Protein AF-A0A968CCH5-F1 (afdb_monomer_lite)

Radius of gyration: 11.99 Å; chains: 1; bounding box: 34×14×26 Å

Sequence (51 aa):
RQRQVVEYRFFAGMEEAEIAEVLGLSERTVRRDWVKARAWLYRELYPEAQS

Foldseek 3Di:
DLVQLCCCCPVVVDDLVVSCVVVVHDSVVSVVSPVVSVVVVCCVVCVPVVD

pLDDT: mean 90.51, std 8.97, range [53.94, 97.31]

Secondary structure (DSSP, 8-state):
-HHHHHIIIIIS---HHHHHHHHT--HHHHHHHHHHHHHHHHHHH-GGGG-

Structure (mmCIF, N/CA/C/O backbone):
data_AF-A0A968CCH5-F1
#
_entry.id   AF-A0A968CCH5-F1
#
loop_
_atom_site.group_PDB
_atom_site.id
_atom_site.type_symbol
_atom_site.label_atom_id
_atom_site.label_alt_id
_atom_site.label_comp_id
_atom_site.label_asym_id
_atom_site.label_entity_id
_atom_site.label_seq_id
_atom_site.pdbx_PDB_ins_code
_atom_site.Cartn_x
_atom_site.Cartn_y
_atom_site.Cartn_z
_atom_site.occupancy
_atom_site.B_iso_or_equiv
_atom_site.auth_seq_id
_atom_site.auth_comp_id
_atom_site.auth_asym_id
_atom_site.auth_atom_id
_atom_site.pdbx_PDB_model_num
ATOM 1 N N . ARG A 1 1 ? -0.314 -9.634 3.182 1.00 74.56 1 ARG A N 1
ATOM 2 C CA . ARG A 1 1 ? -0.775 -8.234 3.349 1.00 74.56 1 ARG A CA 1
ATOM 3 C C . ARG A 1 1 ? -0.459 -7.379 2.124 1.00 74.56 1 ARG A C 1
ATOM 5 O O . ARG A 1 1 ? -1.404 -6.969 1.477 1.00 74.56 1 ARG A O 1
ATOM 12 N N . GLN A 1 2 ? 0.805 -7.221 1.708 1.00 81.06 2 GLN A N 1
ATOM 13 C CA . GLN A 1 2 ? 1.167 -6.485 0.473 1.00 81.06 2 GLN A CA 1
ATOM 14 C C . GLN A 1 2 ? 0.410 -6.965 -0.782 1.00 81.06 2 GLN A C 1
ATOM 16 O O . GLN A 1 2 ? -0.096 -6.141 -1.532 1.00 81.06 2 GLN A O 1
ATOM 21 N N . ARG A 1 3 ? 0.230 -8.286 -0.946 1.00 87.25 3 ARG 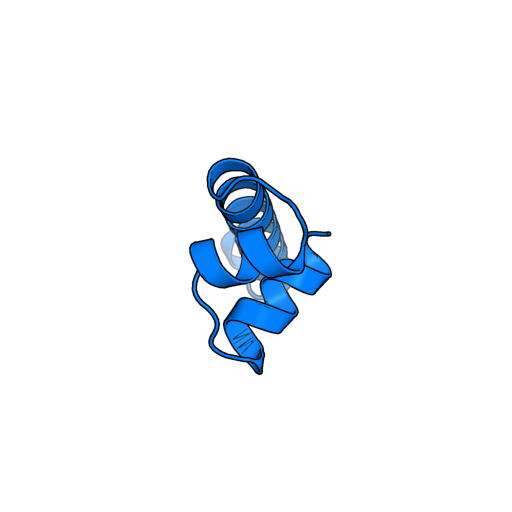A N 1
ATOM 22 C CA . ARG A 1 3 ? -0.592 -8.871 -2.021 1.00 87.25 3 ARG A CA 1
ATOM 23 C C . ARG A 1 3 ? -2.039 -8.354 -2.037 1.00 87.25 3 ARG A C 1
ATOM 25 O O . ARG A 1 3 ? -2.511 -7.957 -3.087 1.00 87.25 3 ARG A O 1
ATOM 32 N N . GLN A 1 4 ? -2.708 -8.307 -0.884 1.00 89.44 4 GLN A N 1
ATOM 33 C CA . GLN A 1 4 ? -4.105 -7.854 -0.780 1.00 89.44 4 GLN A CA 1
ATOM 34 C C . GLN A 1 4 ? -4.235 -6.360 -1.098 1.00 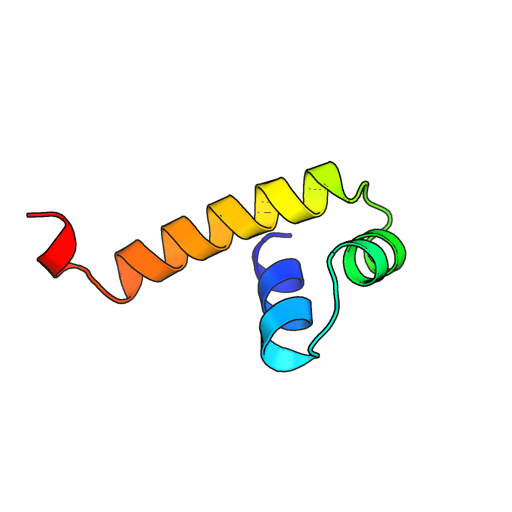89.44 4 GLN A C 1
ATOM 36 O O . GLN A 1 4 ? -5.169 -5.952 -1.771 1.00 89.44 4 GLN A O 1
ATOM 41 N N . VAL A 1 5 ? -3.266 -5.544 -0.665 1.00 90.50 5 VAL A N 1
ATOM 42 C CA . VAL A 1 5 ? -3.224 -4.110 -1.004 1.00 90.50 5 VAL A CA 1
ATOM 43 C C . VAL A 1 5 ? -3.059 -3.907 -2.514 1.00 90.50 5 VAL A C 1
ATOM 45 O O . VAL A 1 5 ? -3.710 -3.040 -3.086 1.00 90.50 5 VAL A O 1
ATOM 48 N N . VAL A 1 6 ? -2.222 -4.719 -3.170 1.00 91.19 6 VAL A N 1
ATOM 49 C CA . VAL A 1 6 ? -2.076 -4.709 -4.635 1.00 91.19 6 VAL A CA 1
ATOM 50 C C . VAL A 1 6 ? -3.365 -5.153 -5.317 1.00 91.19 6 VAL A C 1
ATOM 52 O O . VAL A 1 6 ? -3.802 -4.484 -6.247 1.00 91.19 6 VAL A O 1
ATOM 55 N N . GLU A 1 7 ? -3.987 -6.234 -4.843 1.00 92.62 7 GLU A N 1
ATOM 56 C CA . GLU A 1 7 ? -5.227 -6.754 -5.419 1.00 92.62 7 GLU A CA 1
ATOM 57 C C . GLU A 1 7 ? -6.353 -5.718 -5.367 1.00 92.62 7 GLU A C 1
ATOM 59 O O . GLU A 1 7 ? -6.951 -5.406 -6.395 1.00 92.62 7 GLU A O 1
ATOM 64 N N . TYR A 1 8 ? -6.591 -5.120 -4.201 1.00 93.25 8 TYR A N 1
ATOM 65 C CA . TYR A 1 8 ? -7.645 -4.124 -4.055 1.00 93.25 8 TYR A CA 1
ATOM 66 C C . TYR A 1 8 ? -7.370 -2.847 -4.845 1.00 93.25 8 TYR A C 1
ATOM 68 O O . TYR A 1 8 ? -8.278 -2.304 -5.467 1.00 93.25 8 TYR A O 1
ATOM 76 N N . ARG A 1 9 ? -6.119 -2.381 -4.886 1.00 89.31 9 ARG A N 1
ATOM 77 C CA . ARG A 1 9 ? -5.806 -1.117 -5.556 1.00 89.31 9 ARG A CA 1
ATOM 78 C C . ARG A 1 9 ? -5.748 -1.227 -7.077 1.00 89.31 9 ARG A C 1
ATOM 80 O O . ARG A 1 9 ? -6.205 -0.321 -7.762 1.00 89.31 9 ARG A O 1
ATOM 87 N N . PHE A 1 10 ? -5.185 -2.311 -7.612 1.00 86.94 10 PHE A N 1
ATOM 88 C CA . PHE A 1 10 ? -5.044 -2.482 -9.063 1.00 86.94 10 PHE A CA 1
ATOM 89 C C . PHE A 1 10 ? -6.209 -3.230 -9.709 1.00 86.94 10 PHE A C 1
ATOM 91 O O . PHE A 1 10 ? -6.586 -2.872 -10.820 1.00 86.94 10 PHE A O 1
ATOM 98 N N . PHE A 1 11 ? -6.771 -4.255 -9.059 1.00 90.06 11 PHE A N 1
ATOM 99 C CA . PHE A 1 11 ? -7.848 -5.052 -9.661 1.00 90.06 11 PHE A CA 1
ATOM 100 C C . PHE A 1 11 ? -9.240 -4.605 -9.219 1.00 90.06 11 PHE A C 1
ATOM 102 O O . PHE A 1 11 ? -10.167 -4.689 -10.018 1.00 90.06 11 PHE A O 1
ATOM 109 N N . ALA A 1 12 ? -9.396 -4.113 -7.985 1.00 92.88 12 ALA A N 1
ATOM 110 C CA . ALA A 1 12 ? -10.684 -3.611 -7.492 1.00 92.88 12 ALA A CA 1
ATOM 111 C C . ALA A 1 12 ? -10.832 -2.078 -7.570 1.00 92.88 12 ALA A C 1
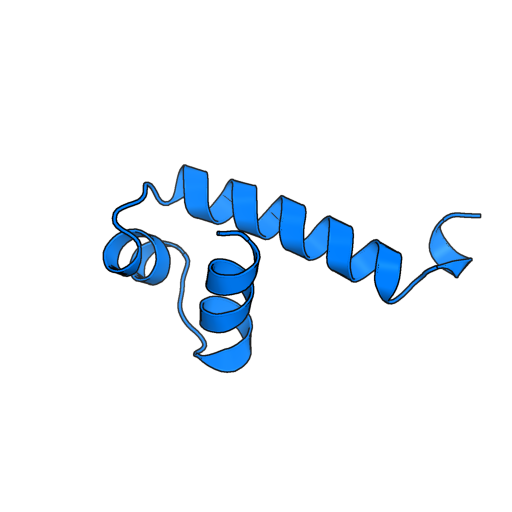ATOM 113 O O . ALA A 1 12 ? -11.926 -1.573 -7.344 1.00 92.88 12 ALA A O 1
ATOM 114 N N . GLY A 1 13 ? -9.764 -1.340 -7.903 1.00 94.00 13 GLY A N 1
ATOM 115 C CA . GLY A 1 13 ? -9.791 0.121 -8.055 1.00 94.00 13 GLY A CA 1
ATOM 116 C C . GLY A 1 13 ? -10.002 0.902 -6.754 1.00 94.00 13 GLY A 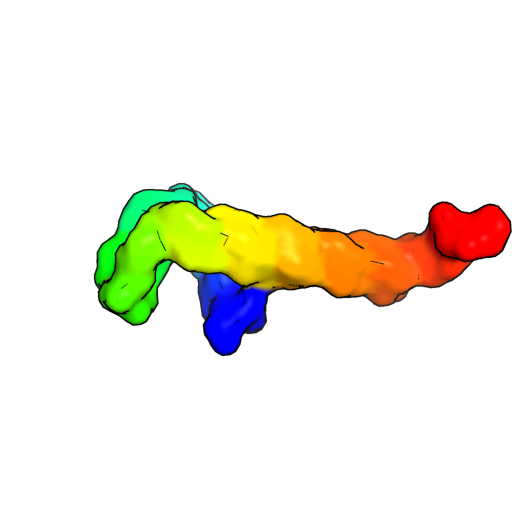C 1
ATOM 117 O O . GLY A 1 13 ? -10.412 2.055 -6.809 1.00 94.00 13 GLY A O 1
ATOM 118 N N . MET A 1 14 ? -9.744 0.281 -5.601 1.00 96.00 14 MET A N 1
ATOM 119 C CA . MET A 1 14 ? -9.997 0.877 -4.287 1.00 96.00 14 MET A CA 1
ATOM 120 C C . MET A 1 14 ? -8.910 1.873 -3.864 1.00 96.00 14 MET A C 1
ATOM 122 O O . MET A 1 14 ? -7.716 1.680 -4.129 1.00 96.00 14 MET A O 1
ATOM 126 N N . GLU A 1 15 ? -9.316 2.888 -3.108 1.00 95.19 15 GLU A N 1
ATOM 127 C CA . GLU A 1 15 ? -8.437 3.866 -2.470 1.00 95.19 15 GLU A CA 1
ATOM 128 C C . GLU A 1 15 ? -7.852 3.364 -1.136 1.00 95.19 15 GLU A C 1
ATOM 130 O O . GLU A 1 15 ? -8.318 2.401 -0.525 1.00 95.19 15 GLU A O 1
ATOM 135 N N . GLU A 1 16 ? -6.796 4.028 -0.644 1.00 94.38 16 GLU A N 1
ATOM 136 C CA . GLU A 1 16 ? -6.082 3.611 0.581 1.00 94.38 16 GLU A CA 1
ATOM 137 C C . GLU A 1 16 ? -6.990 3.530 1.815 1.00 94.38 16 GLU A C 1
ATOM 139 O O . GLU A 1 16 ? -6.810 2.626 2.632 1.00 94.38 16 GLU A O 1
ATOM 144 N N . ALA A 1 17 ? -7.945 4.456 1.936 1.00 96.44 17 ALA A N 1
ATOM 145 C CA . ALA A 1 17 ? -8.906 4.513 3.035 1.00 96.44 17 ALA A CA 1
ATOM 146 C C . ALA A 1 17 ? -9.874 3.322 3.017 1.00 96.44 17 ALA A C 1
ATOM 148 O O . ALA A 1 17 ? -10.074 2.676 4.042 1.00 96.44 17 ALA A O 1
ATOM 149 N N . GLU A 1 18 ? -10.390 2.960 1.843 1.00 96.38 18 GLU A N 1
ATOM 150 C CA . GLU A 1 18 ? -11.302 1.822 1.679 1.00 96.38 18 GLU A CA 1
ATOM 151 C C . GLU A 1 18 ? -10.578 0.500 1.969 1.00 96.38 18 GLU A C 1
ATOM 153 O O . GLU A 1 18 ? -11.092 -0.389 2.647 1.00 96.38 18 GLU A O 1
ATOM 158 N N . ILE A 1 19 ? -9.328 0.378 1.513 1.00 96.38 19 ILE A N 1
ATOM 159 C CA . ILE A 1 19 ? -8.480 -0.783 1.805 1.00 96.38 19 ILE A CA 1
ATOM 160 C C . ILE A 1 19 ? -8.164 -0.867 3.304 1.00 96.38 19 ILE A C 1
ATOM 162 O O . ILE A 1 19 ? -8.104 -1.963 3.866 1.00 96.38 19 ILE A O 1
ATOM 166 N N . ALA A 1 20 ? -7.932 0.275 3.953 1.00 96.94 20 ALA A N 1
ATOM 167 C CA . ALA A 1 20 ? -7.672 0.352 5.385 1.00 96.94 20 ALA A CA 1
ATOM 168 C C . ALA A 1 20 ? -8.881 -0.138 6.190 1.00 96.94 20 ALA A C 1
ATOM 170 O O . ALA A 1 20 ? -8.708 -0.956 7.094 1.00 96.94 20 ALA A O 1
ATOM 171 N N . GLU A 1 21 ? -10.086 0.274 5.802 1.00 96.94 21 GLU A N 1
ATOM 172 C CA . GLU A 1 21 ? -11.340 -0.183 6.399 1.00 96.94 21 GLU A CA 1
ATOM 173 C C . GLU A 1 21 ? -11.540 -1.694 6.213 1.00 96.94 21 GLU A C 1
ATOM 175 O O . GLU A 1 21 ? -11.684 -2.420 7.198 1.00 96.94 21 GLU A O 1
ATOM 180 N N . VAL A 1 22 ? -11.433 -2.199 4.978 1.00 95.81 22 VAL A N 1
ATOM 181 C CA . VAL A 1 22 ? -11.618 -3.630 4.665 1.00 95.81 22 VAL A CA 1
ATOM 182 C C . VAL A 1 22 ? -10.609 -4.524 5.389 1.00 95.81 22 VAL A C 1
ATOM 184 O O . VAL A 1 22 ? -10.935 -5.642 5.789 1.00 95.81 22 VAL A O 1
ATOM 187 N N . LEU A 1 23 ? -9.369 -4.060 5.560 1.00 93.94 23 LEU A N 1
ATOM 188 C CA . LEU A 1 23 ? -8.311 -4.836 6.210 1.00 93.94 23 LEU A CA 1
ATOM 189 C C . LEU A 1 23 ? -8.212 -4.603 7.726 1.00 93.94 23 LEU A C 1
ATOM 191 O O . LEU A 1 23 ? -7.393 -5.265 8.371 1.00 93.94 23 LEU A O 1
ATOM 195 N N . GLY A 1 24 ? -8.993 -3.678 8.296 1.00 95.94 24 GLY A N 1
ATOM 196 C CA . GLY A 1 24 ? -8.890 -3.289 9.706 1.00 95.94 24 GLY A CA 1
ATOM 197 C C . GLY A 1 24 ? -7.523 -2.689 10.056 1.00 95.94 24 GLY A C 1
ATOM 198 O O . GLY A 1 24 ? -6.942 -2.993 11.100 1.00 95.94 24 GLY A O 1
ATOM 199 N N . LEU A 1 25 ? -6.956 -1.892 9.150 1.00 95.62 25 LEU A N 1
ATOM 200 C CA . LEU A 1 25 ? -5.636 -1.276 9.274 1.00 95.62 25 LEU A CA 1
ATOM 201 C C . LEU A 1 25 ? -5.743 0.250 9.277 1.00 95.62 25 LEU A C 1
ATOM 203 O O . LEU A 1 25 ? -6.750 0.825 8.900 1.00 95.62 25 LEU A O 1
ATOM 207 N N . SER A 1 26 ? -4.658 0.926 9.661 1.00 97.19 26 SER A N 1
ATOM 208 C CA . SER A 1 26 ? -4.534 2.364 9.394 1.00 97.19 26 SER A CA 1
ATOM 209 C C . SER A 1 26 ? -4.149 2.613 7.934 1.00 97.19 26 SER A C 1
ATOM 211 O O . SER A 1 26 ? -3.323 1.871 7.390 1.00 97.19 26 SER A O 1
ATOM 213 N N . GLU A 1 27 ? -4.631 3.708 7.344 1.00 96.88 27 GLU A N 1
ATOM 214 C CA . GLU A 1 27 ? -4.216 4.176 6.009 1.00 96.88 27 GLU A CA 1
ATOM 215 C C . GLU A 1 27 ? -2.693 4.254 5.866 1.00 96.88 27 GLU A C 1
ATOM 217 O O . GLU A 1 27 ? -2.117 3.823 4.870 1.00 96.88 27 GLU A O 1
ATOM 222 N N . ARG A 1 28 ? -1.999 4.711 6.914 1.00 97.31 28 ARG A N 1
ATOM 223 C CA . ARG A 1 28 ? -0.530 4.760 6.953 1.00 97.31 28 ARG A CA 1
ATOM 224 C C . ARG A 1 28 ? 0.105 3.380 6.755 1.00 97.31 28 ARG A C 1
ATOM 226 O O . ARG A 1 28 ? 1.139 3.265 6.094 1.00 97.31 28 ARG A O 1
ATOM 233 N N . THR A 1 29 ? -0.484 2.334 7.335 1.00 96.00 29 THR A N 1
ATOM 234 C CA . THR A 1 29 ? -0.021 0.949 7.157 1.00 96.00 29 THR A CA 1
ATOM 235 C C . THR A 1 29 ? -0.260 0.488 5.723 1.00 96.00 29 THR A C 1
ATOM 237 O O . THR A 1 29 ? 0.657 -0.072 5.123 1.00 96.00 29 THR A O 1
ATOM 240 N N . VAL A 1 30 ? -1.441 0.773 5.164 1.00 96.31 30 VAL A N 1
ATOM 241 C CA . VAL A 1 30 ? -1.785 0.454 3.769 1.00 96.31 30 VAL A CA 1
ATOM 242 C C . VAL A 1 30 ? -0.821 1.138 2.803 1.00 96.31 30 VAL A C 1
ATOM 244 O O . VAL A 1 30 ? -0.214 0.463 1.975 1.00 96.31 30 VAL A O 1
ATOM 247 N N . ARG A 1 31 ? -0.576 2.442 2.969 1.00 95.62 31 ARG A N 1
ATOM 248 C CA . ARG A 1 31 ? 0.383 3.208 2.162 1.00 95.62 31 ARG A CA 1
ATOM 249 C C . ARG A 1 31 ? 1.790 2.622 2.224 1.00 95.62 31 ARG A C 1
ATOM 251 O O . ARG A 1 31 ? 2.452 2.478 1.199 1.00 95.62 31 ARG A O 1
ATOM 258 N N . ARG A 1 32 ? 2.270 2.258 3.418 1.00 95.94 32 ARG A N 1
ATOM 259 C CA . ARG A 1 32 ? 3.603 1.653 3.576 1.00 95.94 32 ARG A CA 1
ATOM 260 C C . ARG A 1 32 ? 3.698 0.309 2.855 1.00 95.94 32 ARG A C 1
ATOM 262 O O . ARG A 1 32 ? 4.710 0.030 2.213 1.00 95.94 32 ARG A O 1
ATOM 269 N N . ASP A 1 33 ? 2.675 -0.526 2.983 1.00 94.81 33 ASP A N 1
ATOM 270 C CA . ASP A 1 33 ? 2.639 -1.831 2.329 1.00 94.81 33 ASP A CA 1
ATOM 271 C C . ASP A 1 33 ? 2.516 -1.676 0.804 1.00 94.81 33 ASP A C 1
ATOM 273 O O . ASP A 1 33 ? 3.193 -2.396 0.072 1.00 94.81 33 ASP A O 1
ATOM 277 N N . TRP A 1 34 ? 1.769 -0.678 0.327 1.00 94.31 34 TRP A N 1
ATOM 278 C CA . TRP A 1 34 ? 1.686 -0.303 -1.084 1.00 94.31 34 TRP A CA 1
ATOM 279 C C . TRP A 1 34 ? 3.037 0.119 -1.667 1.00 94.31 34 TRP A C 1
ATOM 281 O O . TRP A 1 34 ? 3.453 -0.411 -2.695 1.00 94.31 34 TRP A O 1
ATOM 291 N N . VAL A 1 35 ? 3.762 1.022 -0.999 1.00 94.69 35 VAL A N 1
ATOM 292 C CA . VAL A 1 35 ? 5.093 1.468 -1.450 1.00 94.69 35 VAL A CA 1
ATOM 293 C C . VAL A 1 35 ? 6.055 0.285 -1.562 1.00 94.69 35 VAL A C 1
ATOM 295 O O . VAL A 1 35 ? 6.765 0.163 -2.559 1.00 94.69 35 VAL A O 1
ATOM 298 N N . LYS A 1 36 ? 6.048 -0.623 -0.577 1.00 94.38 36 LYS A N 1
ATOM 299 C CA . LYS A 1 36 ? 6.870 -1.843 -0.614 1.00 94.38 36 LYS A CA 1
ATOM 300 C C . LYS A 1 36 ? 6.485 -2.757 -1.772 1.00 94.38 36 LYS A C 1
ATOM 302 O O . LYS A 1 36 ? 7.367 -3.231 -2.482 1.00 94.38 36 LYS A O 1
ATOM 307 N N . ALA A 1 37 ? 5.187 -2.979 -1.967 1.00 92.81 37 ALA A N 1
ATOM 308 C CA . ALA A 1 37 ? 4.688 -3.829 -3.035 1.00 92.81 37 ALA A CA 1
ATOM 309 C C . ALA A 1 37 ? 5.046 -3.264 -4.416 1.00 92.81 37 ALA A C 1
ATOM 311 O O . ALA A 1 37 ? 5.552 -3.995 -5.260 1.00 92.81 37 ALA A O 1
ATOM 312 N N . ARG A 1 38 ? 4.878 -1.951 -4.617 1.00 91.38 38 ARG A N 1
ATOM 313 C CA . ARG A 1 38 ? 5.252 -1.261 -5.857 1.00 91.38 38 ARG A CA 1
ATOM 314 C C . ARG A 1 38 ? 6.758 -1.312 -6.109 1.00 91.38 38 ARG A C 1
ATOM 316 O O . ARG A 1 38 ? 7.160 -1.554 -7.238 1.00 91.38 38 ARG A O 1
ATOM 323 N N . ALA A 1 39 ? 7.587 -1.122 -5.081 1.00 93.00 39 ALA A N 1
ATOM 324 C CA . ALA A 1 39 ? 9.042 -1.223 -5.212 1.00 93.00 39 ALA A CA 1
ATOM 325 C C . ALA A 1 39 ? 9.501 -2.650 -5.556 1.00 93.00 39 ALA A C 1
ATOM 327 O O . ALA A 1 39 ? 10.425 -2.832 -6.345 1.00 93.00 39 ALA A O 1
ATOM 328 N N . TRP A 1 40 ? 8.860 -3.670 -4.978 1.00 91.88 40 TRP A N 1
ATOM 329 C CA . TRP A 1 40 ? 9.115 -5.061 -5.346 1.00 91.88 40 TRP A CA 1
ATOM 330 C C . TRP A 1 40 ? 8.689 -5.346 -6.792 1.00 91.88 40 TRP A C 1
ATOM 332 O O . TRP A 1 40 ? 9.503 -5.840 -7.564 1.00 91.88 40 TRP A O 1
ATOM 342 N N . LEU A 1 41 ? 7.473 -4.944 -7.175 1.00 89.94 41 LEU A N 1
ATOM 343 C CA . LEU A 1 41 ? 6.943 -5.134 -8.526 1.00 89.94 41 LEU A CA 1
ATOM 344 C C . LEU A 1 41 ? 7.812 -4.434 -9.577 1.00 89.94 41 LEU A C 1
ATOM 346 O O . LEU A 1 41 ? 8.112 -5.007 -10.613 1.00 89.94 41 LEU A O 1
ATOM 350 N N . TYR A 1 42 ? 8.252 -3.207 -9.296 1.00 91.50 42 TYR A N 1
ATOM 351 C CA . TYR A 1 42 ? 9.127 -2.457 -10.193 1.00 91.50 42 TYR A CA 1
ATOM 352 C C . TYR A 1 42 ? 10.450 -3.188 -10.438 1.00 91.50 42 TYR A C 1
ATOM 354 O O . TYR A 1 42 ? 10.907 -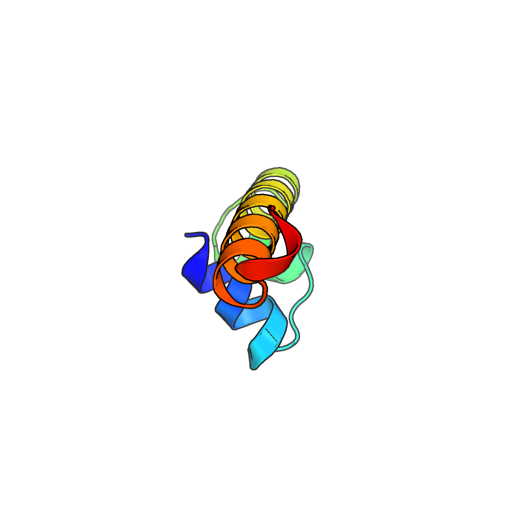3.264 -11.570 1.00 91.50 42 TYR A O 1
ATOM 362 N N . ARG A 1 43 ? 11.044 -3.771 -9.393 1.00 91.50 43 ARG A N 1
ATOM 363 C CA . ARG A 1 43 ? 12.275 -4.554 -9.532 1.00 91.50 43 ARG A CA 1
ATOM 364 C C . ARG A 1 43 ? 12.084 -5.822 -10.357 1.00 91.50 43 ARG A C 1
ATOM 366 O O . ARG A 1 43 ? 12.998 -6.185 -11.083 1.00 91.50 43 ARG A O 1
ATOM 373 N N . GLU A 1 44 ? 10.932 -6.469 -10.231 1.00 92.12 44 GLU A N 1
ATOM 374 C CA . GLU A 1 44 ? 10.625 -7.692 -10.975 1.00 92.12 44 GLU A CA 1
ATOM 375 C C . GLU A 1 44 ? 10.308 -7.404 -12.450 1.00 92.12 44 GLU A C 1
ATOM 377 O O . GLU A 1 44 ? 10.717 -8.148 -13.333 1.00 92.12 44 GLU A O 1
ATOM 382 N N . LEU A 1 45 ? 9.597 -6.306 -12.725 1.00 90.88 45 LEU A N 1
ATOM 383 C CA . LEU A 1 45 ? 9.204 -5.918 -14.083 1.00 90.88 45 LEU A CA 1
ATOM 384 C C . LEU A 1 45 ? 10.329 -5.237 -14.869 1.00 90.88 45 LEU A C 1
ATOM 386 O O . LEU A 1 45 ? 10.309 -5.267 -16.096 1.00 90.88 45 LEU A O 1
ATOM 390 N N . TYR A 1 46 ? 11.283 -4.612 -14.174 1.00 92.38 46 TYR A N 1
ATOM 391 C CA . TYR A 1 46 ? 12.398 -3.884 -14.781 1.00 92.38 46 TYR A CA 1
ATOM 392 C C . TYR A 1 46 ? 13.742 -4.337 -14.188 1.00 92.38 46 TYR A C 1
ATOM 394 O O . TYR A 1 46 ? 14.398 -3.567 -13.473 1.00 92.38 46 TYR A O 1
ATOM 402 N N . PRO A 1 47 ? 14.170 -5.581 -14.464 1.00 81.06 47 PRO A N 1
ATOM 403 C CA . PRO A 1 47 ? 15.417 -6.117 -13.924 1.00 81.06 47 PRO A CA 1
ATOM 404 C C . PRO A 1 47 ? 16.652 -5.362 -14.445 1.00 81.06 47 PRO A C 1
ATOM 406 O O . PRO A 1 47 ? 17.573 -5.088 -13.677 1.00 81.06 47 PRO A O 1
ATOM 409 N N . GLU A 1 48 ? 16.637 -4.920 -15.704 1.00 80.06 48 GLU A N 1
ATOM 410 C CA . GLU A 1 48 ? 17.738 -4.168 -16.331 1.00 80.06 48 GLU A CA 1
ATOM 411 C C . GLU A 1 48 ? 17.896 -2.722 -15.823 1.00 80.06 48 GLU A C 1
ATOM 413 O O . GLU A 1 48 ? 18.971 -2.147 -15.950 1.00 80.06 48 GLU A O 1
ATOM 418 N N . ALA A 1 49 ? 16.870 -2.122 -15.208 1.00 67.62 49 ALA A N 1
ATOM 419 C CA . ALA A 1 49 ? 16.927 -0.740 -14.703 1.00 67.62 49 ALA A CA 1
ATOM 420 C C . ALA A 1 49 ? 17.702 -0.592 -13.374 1.00 67.62 49 ALA A C 1
ATOM 422 O O . ALA A 1 49 ? 17.756 0.498 -12.804 1.00 67.62 49 ALA A O 1
ATOM 423 N N . GLN A 1 50 ? 18.245 -1.695 -12.849 1.00 59.53 50 GLN A N 1
ATOM 424 C CA . GLN A 1 50 ? 19.030 -1.757 -11.611 1.00 59.53 50 GLN A CA 1
ATOM 425 C C . GLN A 1 50 ? 20.538 -1.965 -11.842 1.00 59.53 50 GLN A C 1
ATOM 427 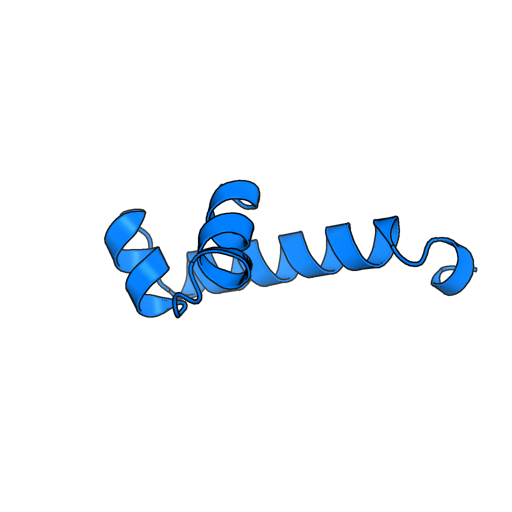O O . GLN A 1 50 ? 21.267 -2.053 -10.853 1.00 59.53 50 GLN A O 1
ATOM 432 N N . SER A 1 51 ? 20.996 -2.061 -13.101 1.00 53.94 51 SER A N 1
ATOM 433 C CA . SER A 1 51 ? 22.425 -2.125 -13.473 1.00 53.94 51 SER A CA 1
ATOM 434 C C . SER A 1 51 ? 22.989 -0.772 -13.886 1.00 53.94 51 SER A C 1
ATOM 436 O O . SER A 1 51 ? 22.235 0.025 -14.485 1.00 53.94 51 SER A O 1
#